Protein AF-A0A916XU90-F1 (afdb_monomer_lite)

InterPro domains:
  IPR029058 Alpha/Beta hydrolase fold [G3DSA:3.40.50.1820] (15-75)
  IPR029058 Alpha/Beta hydrolase fold [SSF53474] (28-69)

Secondary structure (DSSP, 8-state):
-HHHHHHHHHHHHHHHHHHHHHHHHHHHHH----SEEEEETTEEEEE----SSS-------TT--HHHHHHTSHHHHT-

Organism: NCBI:txid1776957

Foldseek 3Di:
DVVVVVVVVVVVVVVVVVVVVVVVVVVVVVDDQEADWDADPNDTDRDHDDDDDDDDDDDDDPPDDPVVCVVVCVVVVVD

Sequence (79 aa):
MRRNLVALGVGLIALTAGAVTFRTAQARRQVEPTGRFLTVDGVRLHNAAFGSGEPIVLLQGNGSLIQEFLSSGLVHYAM

Radius of gyration: 20.51 Å; chains: 1; bounding box: 44×30×56 Å

Structure (mmCIF, N/CA/C/O backbone):
data_AF-A0A916XU90-F1
#
_entry.id   AF-A0A916XU90-F1
#
loop_
_atom_site.group_PDB
_atom_site.id
_atom_site.type_symbol
_atom_site.label_atom_id
_atom_site.label_alt_id
_atom_site.label_comp_id
_atom_site.label_asym_id
_atom_site.label_entity_id
_atom_site.label_seq_id
_atom_site.pdbx_PDB_ins_code
_atom_site.Cartn_x
_atom_site.Cartn_y
_atom_site.Cartn_z
_atom_site.occupancy
_atom_site.B_iso_or_equiv
_atom_site.auth_seq_id
_atom_site.auth_comp_id
_atom_site.auth_asym_id
_atom_site.auth_atom_id
_atom_site.pdbx_PDB_model_num
ATOM 1 N N . MET A 1 1 ? 27.990 6.536 -37.527 1.00 66.00 1 MET A N 1
ATOM 2 C CA . MET A 1 1 ? 27.209 7.540 -36.763 1.00 66.00 1 MET A CA 1
ATOM 3 C C . MET A 1 1 ? 25.926 6.964 -36.145 1.00 66.00 1 MET A C 1
ATOM 5 O O . MET A 1 1 ? 25.848 6.929 -34.927 1.00 66.00 1 MET A O 1
ATOM 9 N N . ARG A 1 2 ? 24.967 6.421 -36.921 1.00 75.56 2 ARG A N 1
ATOM 10 C CA . ARG A 1 2 ? 23.691 5.863 -36.393 1.00 75.56 2 ARG A CA 1
ATOM 11 C C . ARG A 1 2 ? 23.854 4.765 -35.325 1.00 75.56 2 ARG A C 1
ATOM 13 O O . ARG A 1 2 ? 23.136 4.774 -34.336 1.00 75.56 2 ARG A O 1
ATOM 20 N N . ARG A 1 3 ? 24.834 3.865 -35.473 1.00 80.75 3 ARG A N 1
ATOM 21 C CA . ARG A 1 3 ? 25.088 2.768 -34.514 1.00 80.75 3 ARG A CA 1
ATOM 22 C C . ARG A 1 3 ? 25.548 3.259 -33.133 1.00 80.75 3 ARG A C 1
ATOM 24 O O . ARG A 1 3 ? 25.158 2.686 -32.125 1.00 80.75 3 ARG A O 1
ATOM 31 N N . ASN A 1 4 ? 26.306 4.357 -33.089 1.00 83.25 4 ASN A N 1
ATOM 32 C CA . ASN A 1 4 ? 26.777 4.957 -31.837 1.00 83.25 4 ASN A CA 1
ATOM 33 C C . ASN A 1 4 ? 25.637 5.680 -31.111 1.00 83.25 4 ASN A C 1
ATOM 35 O O . ASN A 1 4 ? 25.565 5.616 -29.892 1.00 83.25 4 ASN A O 1
ATOM 39 N N . LEU A 1 5 ? 24.719 6.307 -31.857 1.00 85.31 5 LEU A N 1
ATOM 40 C CA . LEU A 1 5 ? 23.519 6.933 -31.293 1.00 85.31 5 LEU A CA 1
ATOM 41 C C . LEU A 1 5 ? 22.576 5.895 -30.670 1.00 85.31 5 LEU A C 1
ATOM 43 O O . LEU A 1 5 ? 22.065 6.116 -29.578 1.00 85.31 5 LEU A O 1
ATOM 47 N N . VAL A 1 6 ? 22.399 4.739 -31.321 1.00 89.44 6 VAL A N 1
ATOM 48 C CA . VAL A 1 6 ? 21.625 3.621 -30.754 1.00 89.44 6 VAL A CA 1
ATOM 49 C C . VAL A 1 6 ? 22.297 3.075 -29.492 1.00 89.44 6 VAL A C 1
ATOM 51 O O . VAL A 1 6 ? 21.627 2.898 -28.481 1.00 89.44 6 VAL A O 1
ATOM 54 N N . ALA A 1 7 ? 23.617 2.864 -29.515 1.00 90.06 7 ALA A N 1
ATOM 55 C CA . ALA A 1 7 ? 24.356 2.385 -28.345 1.00 90.06 7 ALA A CA 1
ATOM 56 C C . ALA A 1 7 ? 24.277 3.362 -27.155 1.00 90.06 7 ALA A C 1
ATOM 58 O O . ALA A 1 7 ? 24.051 2.935 -26.026 1.00 90.06 7 ALA A O 1
ATOM 59 N 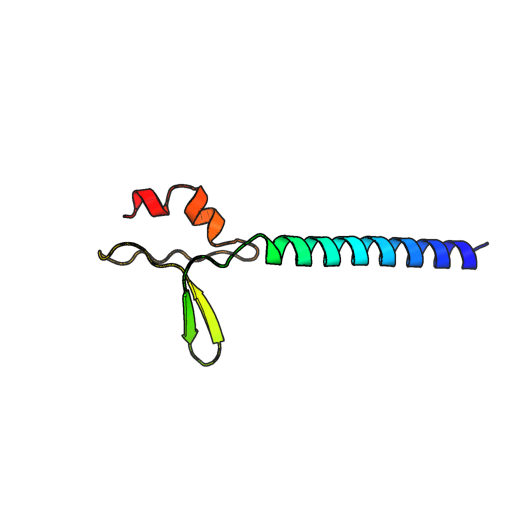N . LEU A 1 8 ? 24.395 4.670 -27.410 1.00 92.38 8 LEU A N 1
ATOM 60 C CA . LEU A 1 8 ? 24.206 5.719 -26.402 1.00 92.38 8 LEU A CA 1
ATOM 61 C C . LEU A 1 8 ? 22.785 5.712 -25.828 1.00 92.38 8 LEU A C 1
ATOM 63 O O . LEU A 1 8 ? 22.620 5.770 -24.611 1.00 92.38 8 LEU A O 1
ATOM 67 N N . GLY A 1 9 ? 21.768 5.595 -26.685 1.00 93.19 9 GLY A N 1
ATOM 68 C CA . GLY A 1 9 ? 20.370 5.521 -26.257 1.00 93.19 9 GLY A CA 1
ATOM 69 C C . GLY A 1 9 ? 20.093 4.316 -25.357 1.00 93.19 9 GLY A C 1
ATOM 70 O O . GLY A 1 9 ? 19.516 4.468 -24.283 1.00 93.19 9 GLY A O 1
ATOM 71 N N . VAL A 1 10 ? 20.570 3.129 -25.744 1.00 95.69 10 VAL A N 1
ATOM 72 C CA . VAL A 1 10 ? 20.450 1.909 -24.926 1.00 95.69 10 VAL A CA 1
ATOM 73 C C . VAL A 1 10 ? 21.197 2.060 -23.599 1.00 95.69 10 VAL A C 1
ATOM 75 O O . VAL A 1 10 ? 20.657 1.701 -22.553 1.00 95.69 10 VAL A O 1
ATOM 78 N N . GLY A 1 11 ? 22.402 2.638 -23.619 1.00 96.19 11 GLY A N 1
ATOM 79 C CA . GLY A 1 11 ? 23.180 2.906 -22.409 1.00 96.19 11 GLY A CA 1
ATOM 80 C C . GLY A 1 11 ? 22.438 3.807 -21.417 1.00 96.19 11 GLY A C 1
ATOM 81 O O . GLY A 1 11 ? 22.367 3.489 -20.233 1.00 96.19 11 GLY A O 1
ATOM 82 N N . LEU A 1 12 ? 21.816 4.889 -21.893 1.00 96.75 12 LEU A N 1
ATOM 83 C CA . LEU A 1 12 ? 21.030 5.801 -21.052 1.00 96.75 12 LEU A CA 1
ATOM 84 C C . LEU A 1 12 ? 19.780 5.132 -20.455 1.00 96.75 12 LEU A C 1
ATOM 86 O O . LEU A 1 12 ? 19.475 5.334 -19.276 1.00 96.75 12 LEU A O 1
ATOM 90 N N . ILE A 1 13 ? 19.075 4.302 -21.229 1.00 97.62 13 ILE A N 1
ATOM 91 C CA . ILE A 1 13 ? 17.916 3.542 -20.728 1.00 97.62 13 ILE A CA 1
ATOM 92 C C . ILE A 1 13 ? 18.356 2.551 -19.643 1.00 97.62 13 ILE A C 1
ATOM 94 O O . ILE A 1 13 ? 17.737 2.481 -18.583 1.00 97.62 13 ILE A O 1
ATOM 98 N N . ALA A 1 14 ? 19.452 1.823 -19.865 1.00 97.19 14 ALA A N 1
ATOM 99 C CA . ALA A 1 14 ? 19.970 0.868 -18.889 1.00 97.19 14 ALA A CA 1
ATOM 100 C C . ALA A 1 14 ? 20.384 1.555 -17.576 1.00 97.19 14 ALA A C 1
ATOM 102 O O . ALA A 1 14 ? 20.052 1.072 -16.493 1.00 97.19 14 ALA A O 1
ATOM 103 N N . LEU A 1 15 ? 21.052 2.711 -17.661 1.00 97.94 15 LEU A N 1
ATOM 104 C CA . LEU A 1 15 ? 21.451 3.492 -16.488 1.00 97.94 15 LEU A CA 1
ATOM 105 C C . LEU A 1 15 ? 20.243 3.988 -15.685 1.00 97.94 15 LEU A C 1
ATOM 107 O O . LEU A 1 15 ? 20.227 3.865 -14.460 1.00 97.94 15 LEU A O 1
ATOM 111 N N . THR A 1 16 ? 19.215 4.515 -16.354 1.00 97.69 16 THR A N 1
ATOM 112 C CA . THR A 1 16 ? 18.011 5.011 -15.668 1.00 97.69 16 THR A CA 1
ATOM 113 C C . THR A 1 16 ? 17.197 3.874 -15.049 1.00 97.69 16 THR A C 1
ATOM 115 O O . THR A 1 16 ? 16.806 3.979 -13.886 1.00 97.69 16 THR A O 1
ATOM 118 N N . ALA A 1 17 ? 17.021 2.751 -15.751 1.00 97.06 17 ALA A N 1
ATOM 119 C CA . ALA A 1 17 ? 16.374 1.560 -15.199 1.00 97.06 17 ALA A CA 1
ATOM 120 C C . ALA A 1 17 ? 17.138 0.998 -13.982 1.00 97.06 17 ALA A C 1
ATOM 122 O O . ALA A 1 17 ? 16.532 0.657 -12.960 1.00 97.06 17 ALA A O 1
ATOM 123 N N . GLY A 1 18 ? 18.473 0.962 -14.049 1.00 98.00 18 GLY A N 1
ATOM 124 C CA . GLY A 1 18 ? 19.327 0.571 -12.926 1.00 98.00 18 GLY A CA 1
ATOM 125 C C . GLY A 1 18 ? 19.174 1.503 -11.719 1.00 98.00 18 GLY A C 1
ATOM 126 O O . GLY A 1 18 ? 19.012 1.045 -10.590 1.00 98.00 18 GLY A O 1
ATOM 127 N N . ALA A 1 19 ? 19.138 2.817 -11.946 1.00 97.81 19 ALA A N 1
ATOM 128 C CA . ALA A 1 19 ? 18.947 3.792 -10.876 1.00 97.81 19 ALA A CA 1
ATOM 129 C C . ALA A 1 19 ? 17.564 3.672 -10.210 1.00 97.81 19 ALA A C 1
ATOM 131 O O . ALA A 1 19 ? 17.468 3.729 -8.983 1.00 97.81 19 ALA A O 1
ATOM 132 N N . VAL A 1 20 ? 16.499 3.476 -10.998 1.00 96.88 20 VAL A N 1
ATOM 133 C CA . VAL A 1 20 ? 15.134 3.282 -10.477 1.00 96.88 20 VAL A CA 1
ATOM 134 C C . VAL A 1 20 ? 15.061 2.018 -9.628 1.00 96.88 20 VAL A C 1
ATOM 136 O O . VAL A 1 20 ? 14.632 2.084 -8.479 1.00 96.88 20 VAL A O 1
ATOM 139 N N . THR A 1 21 ? 15.539 0.883 -10.143 1.00 96.19 21 THR A N 1
ATOM 140 C CA . THR A 1 21 ? 15.501 -0.396 -9.412 1.00 96.19 21 THR A CA 1
ATOM 141 C C . THR A 1 21 ? 16.301 -0.341 -8.112 1.00 96.19 21 THR A C 1
ATOM 143 O O . THR A 1 21 ? 15.806 -0.783 -7.072 1.00 96.19 21 THR A O 1
ATOM 146 N N . PHE A 1 22 ? 17.489 0.271 -8.133 1.00 96.12 22 PHE A N 1
ATOM 147 C CA . PHE A 1 22 ? 18.302 0.487 -6.938 1.00 96.12 22 PHE A CA 1
ATOM 148 C C . PHE A 1 22 ? 17.566 1.332 -5.890 1.00 96.12 22 PHE A C 1
ATOM 150 O O . PHE A 1 22 ? 17.470 0.937 -4.726 1.00 96.12 22 PHE A O 1
ATOM 157 N N . ARG A 1 23 ? 16.979 2.464 -6.301 1.00 94.75 23 ARG A N 1
ATOM 158 C CA . ARG A 1 23 ? 16.226 3.345 -5.395 1.00 94.75 23 ARG A CA 1
ATOM 159 C C . ARG A 1 23 ? 14.982 2.671 -4.828 1.00 94.75 23 ARG A C 1
ATOM 161 O O . ARG A 1 23 ? 14.712 2.813 -3.639 1.00 94.75 23 ARG A O 1
ATOM 168 N N . THR A 1 24 ? 14.254 1.897 -5.631 1.00 91.06 24 THR A N 1
ATOM 169 C CA . THR A 1 24 ? 13.104 1.122 -5.149 1.00 91.06 24 THR A CA 1
ATOM 170 C C . THR A 1 24 ? 13.528 0.072 -4.122 1.00 91.06 24 THR A C 1
ATOM 172 O O . THR A 1 24 ? 12.864 -0.081 -3.098 1.00 91.06 24 THR A O 1
ATOM 175 N N . ALA A 1 25 ? 14.638 -0.634 -4.351 1.00 90.31 25 ALA A N 1
ATOM 176 C CA . ALA A 1 25 ? 15.161 -1.608 -3.395 1.00 90.31 25 ALA A CA 1
ATOM 177 C C . ALA A 1 25 ? 15.595 -0.943 -2.080 1.00 90.31 25 ALA A C 1
ATOM 179 O O . ALA A 1 25 ? 15.306 -1.462 -1.004 1.00 90.31 25 ALA A O 1
ATOM 180 N N . GLN A 1 26 ? 16.242 0.222 -2.161 1.00 93.44 26 GLN A N 1
ATOM 181 C CA . GLN A 1 26 ? 16.617 1.007 -0.990 1.00 93.44 26 GLN A CA 1
ATOM 182 C C . GLN A 1 26 ? 15.384 1.473 -0.202 1.00 93.44 26 GLN A C 1
ATOM 184 O O . GLN A 1 26 ? 15.333 1.270 1.008 1.00 93.44 26 GLN A O 1
ATOM 189 N N . ALA A 1 27 ? 14.366 2.017 -0.875 1.00 87.25 27 ALA A N 1
ATOM 190 C CA . ALA A 1 27 ? 13.128 2.461 -0.234 1.00 87.25 27 ALA A CA 1
ATOM 191 C C . ALA A 1 27 ? 12.394 1.308 0.474 1.00 87.25 27 ALA A C 1
ATOM 193 O O . ALA A 1 27 ? 11.967 1.453 1.616 1.00 87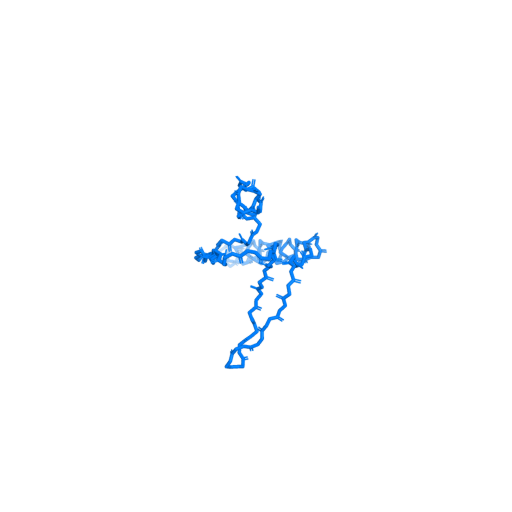.25 27 ALA A O 1
ATOM 194 N N . ARG A 1 28 ? 12.326 0.123 -0.152 1.00 83.50 28 ARG A N 1
ATOM 195 C CA . ARG A 1 28 ? 11.733 -1.081 0.462 1.00 83.50 28 ARG A CA 1
ATOM 196 C C . ARG A 1 28 ? 12.447 -1.533 1.736 1.00 83.50 28 ARG A C 1
ATOM 198 O O . ARG A 1 28 ? 11.816 -2.158 2.574 1.00 83.50 28 ARG A O 1
ATOM 205 N N . ARG A 1 29 ? 13.748 -1.257 1.874 1.00 85.62 29 ARG A N 1
ATOM 206 C CA . ARG A 1 29 ? 14.517 -1.575 3.091 1.00 85.62 29 ARG A CA 1
ATOM 207 C C . ARG A 1 29 ? 14.321 -0.547 4.201 1.00 85.62 29 ARG A C 1
ATOM 209 O O . ARG A 1 29 ? 14.546 -0.872 5.357 1.00 85.62 29 ARG A O 1
ATOM 216 N N . GLN A 1 30 ? 13.964 0.684 3.846 1.00 86.50 30 GLN A N 1
ATOM 217 C CA . GLN A 1 30 ? 13.761 1.775 4.801 1.00 86.50 30 GLN A CA 1
ATOM 218 C C . GLN A 1 30 ? 12.345 1.793 5.383 1.00 86.50 30 GLN A C 1
ATOM 220 O O . GLN A 1 30 ? 12.144 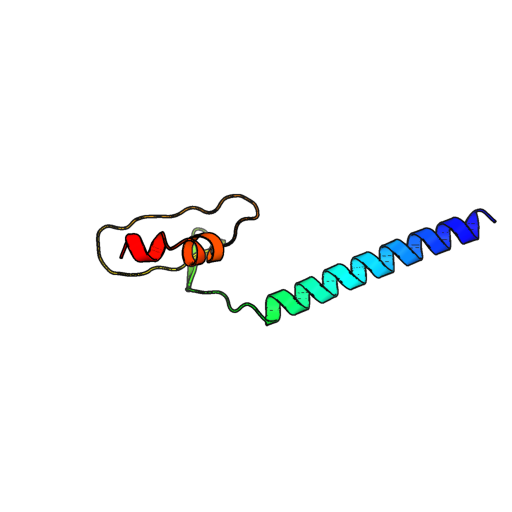2.332 6.466 1.00 86.50 30 GLN A O 1
ATOM 225 N N . VAL A 1 31 ? 11.370 1.225 4.670 1.00 76.06 31 VAL A N 1
ATOM 226 C CA . VAL A 1 31 ? 9.971 1.180 5.099 1.00 76.06 31 VAL A CA 1
ATOM 227 C C . VAL A 1 31 ? 9.640 -0.213 5.616 1.00 76.06 31 VAL A C 1
ATOM 229 O O . VAL A 1 31 ? 9.530 -1.163 4.841 1.00 76.06 31 VAL A O 1
ATOM 232 N N . GLU A 1 32 ? 9.443 -0.326 6.925 1.00 73.00 32 GLU A N 1
ATOM 233 C CA . GLU A 1 32 ? 8.909 -1.543 7.528 1.00 73.00 32 GLU A CA 1
ATOM 234 C C . GLU A 1 32 ? 7.382 -1.614 7.308 1.00 73.00 32 GLU A C 1
ATOM 236 O O . GLU A 1 32 ? 6.690 -0.610 7.514 1.00 73.00 32 GLU A O 1
ATOM 241 N N . PRO A 1 33 ? 6.822 -2.757 6.861 1.00 76.62 33 PRO A N 1
ATOM 242 C CA . PRO A 1 33 ? 5.378 -2.907 6.705 1.00 76.62 33 PRO A CA 1
ATOM 243 C C . PRO A 1 33 ? 4.666 -2.747 8.054 1.00 76.62 33 PRO A C 1
ATOM 245 O O . PRO A 1 33 ? 4.850 -3.550 8.964 1.00 76.62 33 PRO A O 1
ATOM 248 N N . THR A 1 34 ? 3.846 -1.706 8.192 1.00 83.75 34 THR A N 1
ATOM 249 C CA . THR A 1 34 ? 3.047 -1.488 9.403 1.00 83.75 34 THR A CA 1
ATOM 250 C C . THR A 1 34 ? 1.830 -2.407 9.421 1.00 83.75 34 THR A C 1
ATOM 252 O O . THR A 1 34 ? 0.977 -2.304 8.543 1.00 83.75 34 THR A O 1
ATOM 255 N N . GLY A 1 35 ? 1.702 -3.229 10.464 1.00 87.38 35 GLY A N 1
ATOM 256 C CA . GLY A 1 35 ? 0.521 -4.057 10.699 1.00 87.38 35 GLY A CA 1
ATOM 257 C C . GLY A 1 35 ? 0.803 -5.554 10.591 1.00 87.38 35 GLY A C 1
ATOM 258 O O . GLY A 1 35 ? 1.811 -6.049 11.090 1.00 87.38 35 GLY A O 1
ATOM 259 N N . ARG A 1 36 ? -0.139 -6.303 10.014 1.00 90.12 36 ARG A N 1
ATOM 260 C CA . ARG A 1 36 ? -0.121 -7.765 9.906 1.00 90.12 36 ARG A CA 1
ATOM 261 C C . ARG A 1 36 ? -0.441 -8.202 8.482 1.00 90.12 36 ARG A C 1
ATOM 263 O O . ARG A 1 36 ? -1.059 -7.484 7.700 1.00 90.12 36 ARG A O 1
ATOM 270 N N . PHE A 1 37 ? -0.037 -9.421 8.152 1.00 92.56 37 PHE A N 1
ATOM 271 C CA . PHE A 1 37 ? -0.499 -10.094 6.945 1.00 92.56 37 PHE A CA 1
ATOM 272 C C . PHE A 1 37 ? -1.581 -11.106 7.309 1.00 92.56 37 PHE A C 1
ATOM 274 O O . PHE A 1 37 ? -1.433 -11.841 8.284 1.00 92.56 37 PHE A O 1
ATOM 281 N N . LEU A 1 38 ? -2.646 -11.149 6.516 1.00 93.62 38 LEU A N 1
ATOM 282 C CA . LEU A 1 38 ? -3.698 -12.158 6.586 1.00 93.62 38 LEU A CA 1
ATOM 283 C C . LEU A 1 38 ? -3.794 -12.875 5.239 1.00 93.62 38 LEU A C 1
ATOM 285 O O . LEU A 1 38 ? -3.543 -12.270 4.199 1.00 93.62 38 LEU A O 1
ATOM 289 N N . THR A 1 39 ? -4.107 -14.166 5.255 1.00 96.62 39 THR A N 1
ATOM 290 C CA . THR A 1 39 ? -4.276 -14.957 4.031 1.00 96.62 39 THR A CA 1
ATOM 291 C C . THR A 1 39 ? -5.758 -15.211 3.814 1.00 96.62 39 THR A C 1
ATOM 293 O O . THR A 1 39 ? -6.404 -15.792 4.682 1.00 96.62 39 THR A O 1
ATOM 296 N N . VAL A 1 40 ? -6.282 -14.790 2.666 1.00 96.31 40 VAL A N 1
ATOM 297 C CA . VAL A 1 40 ? -7.674 -15.009 2.245 1.00 96.31 40 VAL A CA 1
ATOM 298 C C . VAL A 1 40 ? -7.628 -15.642 0.867 1.00 96.31 40 VAL A C 1
ATOM 300 O O . VAL A 1 40 ? -6.986 -15.098 -0.026 1.00 96.31 40 VAL A O 1
ATOM 303 N N . ASP A 1 41 ? -8.228 -16.822 0.715 1.00 97.25 41 ASP A N 1
ATOM 304 C CA . ASP A 1 41 ? -8.272 -17.566 -0.552 1.00 97.25 41 ASP A CA 1
ATOM 305 C C . ASP A 1 41 ? -6.896 -17.731 -1.230 1.00 97.25 41 ASP A C 1
ATOM 307 O O . ASP A 1 41 ? -6.739 -17.623 -2.443 1.00 97.25 41 ASP A O 1
ATOM 311 N N . GLY A 1 42 ? -5.855 -17.956 -0.421 1.00 96.56 42 GLY A N 1
ATOM 312 C CA . GLY A 1 42 ? -4.470 -18.095 -0.888 1.00 96.56 42 GLY A CA 1
ATOM 313 C C . GLY A 1 42 ? -3.754 -16.775 -1.209 1.00 96.56 42 GLY A C 1
ATOM 314 O O . GLY A 1 42 ? -2.555 -16.788 -1.489 1.00 96.56 42 GLY A O 1
ATOM 315 N N . VAL A 1 43 ? -4.432 -15.629 -1.113 1.00 96.19 43 VAL A N 1
ATOM 316 C CA . 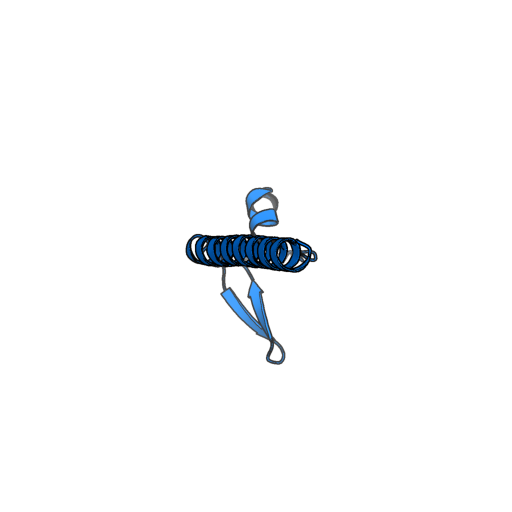VAL A 1 43 ? -3.849 -14.296 -1.306 1.00 96.19 43 VAL A CA 1
ATOM 317 C C . VAL A 1 43 ? -3.403 -13.719 0.031 1.00 96.19 43 VAL A C 1
ATOM 319 O O . VAL A 1 43 ? -4.170 -13.641 0.988 1.00 96.19 43 VAL A O 1
ATOM 322 N N . ARG A 1 44 ? -2.147 -13.274 0.094 1.00 94.12 44 ARG A N 1
ATOM 323 C CA . ARG A 1 44 ? -1.570 -12.644 1.284 1.00 94.12 44 ARG A CA 1
ATOM 324 C C . ARG A 1 44 ? -1.828 -11.133 1.267 1.00 94.12 44 ARG A C 1
ATOM 326 O O . ARG A 1 44 ? -1.161 -10.397 0.543 1.00 94.12 44 ARG A O 1
ATOM 333 N N . LEU A 1 45 ? -2.772 -10.680 2.086 1.00 91.88 45 LEU A N 1
ATOM 334 C CA . LEU A 1 45 ? -3.191 -9.285 2.229 1.00 91.88 45 LEU A CA 1
ATOM 335 C C . LEU A 1 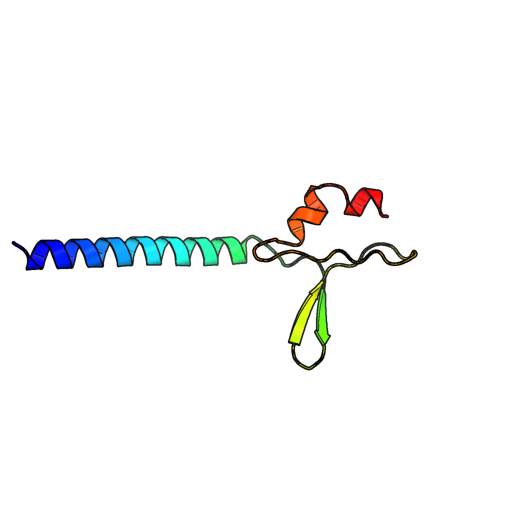45 ? -2.475 -8.602 3.401 1.00 91.88 45 LEU A C 1
ATOM 337 O O . LEU A 1 45 ? -2.444 -9.127 4.512 1.00 91.88 45 LEU A O 1
ATOM 341 N N . HIS A 1 46 ? -1.929 -7.409 3.170 1.00 91.56 46 HIS A N 1
ATOM 342 C CA . HIS A 1 46 ? -1.373 -6.553 4.220 1.00 91.56 46 HIS A CA 1
ATOM 343 C C . HIS A 1 46 ? -2.465 -5.651 4.807 1.00 91.56 46 HIS A C 1
ATOM 345 O O . HIS A 1 46 ? -3.190 -5.010 4.051 1.00 91.56 46 HIS A O 1
ATOM 351 N N . ASN A 1 47 ? -2.580 -5.591 6.132 1.00 92.12 47 ASN A N 1
ATOM 352 C CA . ASN A 1 47 ? -3.560 -4.767 6.840 1.00 92.12 47 ASN A CA 1
ATOM 353 C C . ASN A 1 47 ? -2.963 -4.206 8.136 1.00 92.12 47 ASN A C 1
ATOM 355 O O . ASN A 1 47 ? -2.069 -4.815 8.716 1.00 92.12 47 ASN A O 1
ATOM 359 N N . ALA A 1 48 ? -3.504 -3.097 8.634 1.00 92.12 48 ALA A N 1
ATOM 360 C CA . ALA A 1 48 ? -3.258 -2.628 9.993 1.00 92.12 48 ALA A CA 1
ATOM 361 C C . ALA A 1 48 ? -4.603 -2.390 10.683 1.00 92.12 48 ALA A C 1
ATOM 363 O O . ALA A 1 48 ? -5.506 -1.809 10.085 1.00 92.12 48 ALA A O 1
ATOM 364 N N . ALA A 1 49 ? -4.728 -2.855 11.925 1.00 91.62 49 ALA A N 1
ATOM 365 C CA . ALA A 1 49 ? -5.932 -2.727 12.735 1.00 91.62 49 ALA A CA 1
ATOM 366 C C . ALA A 1 49 ? -5.588 -2.032 14.054 1.00 91.62 49 ALA A C 1
ATOM 368 O O . ALA A 1 49 ? -4.542 -2.307 14.648 1.00 91.62 49 ALA A O 1
ATOM 369 N N . PHE A 1 50 ? -6.475 -1.145 14.497 1.00 90.00 50 PHE A N 1
ATOM 370 C CA . PHE A 1 50 ? -6.302 -0.313 15.683 1.00 90.00 50 PHE A CA 1
ATOM 371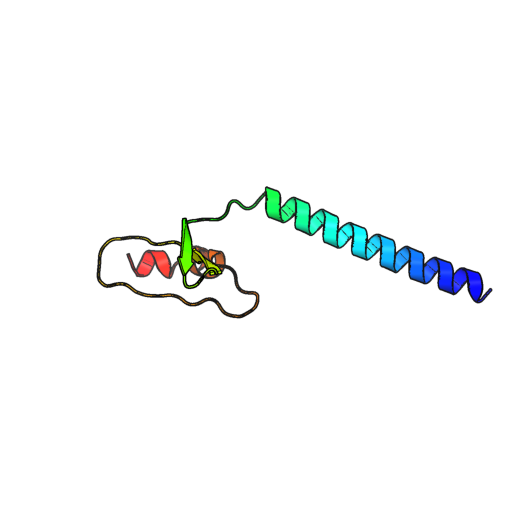 C C . PHE A 1 50 ? -7.617 -0.244 16.467 1.00 90.00 50 PHE A C 1
ATOM 373 O O . PHE A 1 50 ? -8.688 -0.331 15.871 1.00 90.00 50 PHE A O 1
ATOM 380 N N . GLY A 1 51 ? -7.533 -0.063 17.787 1.00 90.50 51 GLY A N 1
ATOM 381 C CA . GLY A 1 51 ? -8.712 0.028 18.654 1.00 90.50 51 GLY A CA 1
ATOM 382 C C . GLY A 1 51 ? -9.490 -1.289 18.794 1.00 90.50 51 GLY A C 1
ATOM 383 O O . GLY A 1 51 ? -9.003 -2.363 18.436 1.00 90.50 51 GLY A O 1
ATOM 384 N N . SER A 1 52 ? -10.692 -1.203 19.370 1.00 89.31 52 SER A N 1
ATOM 385 C CA . SER A 1 52 ? -11.554 -2.363 19.664 1.00 89.31 52 SER A CA 1
ATOM 386 C C . SER A 1 52 ? -13.061 -2.063 19.578 1.00 89.31 52 SER A C 1
ATOM 388 O O . SER A 1 52 ? -13.856 -2.789 20.171 1.00 89.31 52 SER A O 1
ATOM 390 N N . GLY A 1 53 ? -13.447 -0.965 18.917 1.00 89.44 53 GLY A N 1
ATOM 391 C CA . GLY A 1 53 ? -14.843 -0.546 18.734 1.00 89.44 53 GLY A CA 1
ATOM 392 C C . GLY A 1 53 ? -15.489 -1.107 17.461 1.00 89.44 53 GLY A C 1
ATOM 393 O O . GLY A 1 53 ? -15.000 -2.080 16.886 1.00 89.44 53 GLY A O 1
ATOM 394 N N . GLU A 1 54 ? -16.580 -0.474 17.016 1.00 92.31 54 GLU A N 1
ATOM 395 C CA . GLU A 1 54 ? -17.222 -0.792 15.732 1.00 92.31 54 GLU A CA 1
ATOM 396 C C . GLU A 1 54 ? -16.216 -0.601 14.579 1.00 92.31 54 GLU A C 1
ATOM 398 O O . GLU A 1 54 ? -15.599 0.466 14.478 1.00 92.31 54 GLU A O 1
ATOM 403 N N . PRO A 1 55 ? -15.997 -1.611 13.719 1.00 92.88 55 PRO A N 1
ATOM 404 C CA . PRO A 1 55 ? -14.921 -1.563 12.741 1.00 92.88 55 PRO A CA 1
ATOM 405 C C . PRO A 1 55 ? -15.213 -0.590 11.592 1.00 92.88 55 PRO A C 1
ATOM 407 O O . PRO A 1 55 ? -16.215 -0.704 10.889 1.00 92.88 55 PRO A O 1
ATOM 410 N N . ILE A 1 56 ? -14.256 0.300 11.320 1.00 93.31 56 ILE A N 1
ATOM 411 C CA . ILE A 1 56 ? -14.208 1.113 10.099 1.00 93.31 56 ILE A CA 1
ATOM 412 C C . ILE A 1 56 ? -13.143 0.528 9.170 1.00 93.31 56 ILE A C 1
ATOM 414 O O . ILE A 1 56 ? -11.965 0.455 9.520 1.00 93.31 56 ILE A O 1
ATOM 418 N N . VAL A 1 57 ? -13.551 0.118 7.967 1.00 93.44 57 VAL A N 1
ATOM 419 C CA . VAL A 1 57 ? -12.650 -0.471 6.966 1.00 93.44 57 VAL A CA 1
ATOM 420 C C . VAL A 1 57 ? -12.262 0.579 5.932 1.00 93.44 57 VAL A C 1
ATOM 422 O O . VAL A 1 57 ? -13.099 1.056 5.168 1.00 93.44 57 VAL A O 1
ATOM 425 N N . LEU A 1 58 ? -10.973 0.913 5.883 1.00 92.75 58 LEU A N 1
ATOM 426 C CA . LEU A 1 58 ? -10.411 1.850 4.913 1.00 92.75 58 LEU A CA 1
ATOM 427 C C . LEU A 1 58 ? -9.760 1.080 3.764 1.00 92.75 58 LEU A C 1
ATOM 429 O O . LEU A 1 58 ? -8.834 0.296 3.973 1.00 92.75 58 LEU A O 1
ATOM 433 N N . LEU A 1 59 ? -10.242 1.312 2.545 1.00 92.62 59 LEU A N 1
ATOM 434 C CA . LEU A 1 59 ? -9.736 0.664 1.339 1.00 92.62 59 LEU A CA 1
ATOM 435 C C . LEU A 1 59 ? -8.868 1.640 0.547 1.00 92.62 59 LEU A C 1
ATOM 437 O O . LEU A 1 59 ? -9.316 2.712 0.147 1.00 92.62 59 LEU A O 1
ATOM 441 N N . GLN A 1 60 ? -7.619 1.250 0.317 1.00 90.75 60 GLN A N 1
ATOM 442 C CA . GLN A 1 60 ? -6.674 2.009 -0.500 1.00 90.75 60 GLN A CA 1
ATOM 443 C C . GLN A 1 60 ? -6.977 1.848 -1.999 1.00 90.75 60 GLN A C 1
ATOM 445 O O . GLN A 1 60 ? -7.334 0.763 -2.464 1.00 90.75 60 GLN A O 1
ATOM 450 N N . GLY A 1 61 ? -6.806 2.938 -2.751 1.00 90.19 61 GLY A N 1
ATOM 451 C CA . GLY A 1 61 ? -6.884 2.943 -4.211 1.00 90.19 61 GLY A CA 1
ATOM 452 C C . GLY A 1 61 ? -5.617 2.396 -4.878 1.00 90.19 61 GLY A C 1
ATOM 453 O O . GLY A 1 61 ? -4.617 2.091 -4.226 1.00 90.19 61 GLY A O 1
ATOM 454 N N . ASN A 1 62 ? -5.642 2.282 -6.207 1.00 92.12 62 ASN A N 1
ATOM 455 C CA . ASN A 1 62 ? -4.475 1.836 -6.966 1.00 92.12 62 ASN A CA 1
ATOM 456 C C . ASN A 1 62 ? -3.307 2.825 -6.816 1.00 92.12 62 ASN A C 1
ATOM 458 O O . ASN A 1 62 ? -3.463 4.012 -7.086 1.00 92.12 62 ASN A O 1
ATOM 462 N N . GLY A 1 63 ? -2.136 2.322 -6.426 1.00 86.12 63 GLY A N 1
ATOM 463 C CA . GLY A 1 63 ? -0.940 3.134 -6.194 1.00 86.12 63 GLY A CA 1
ATOM 464 C C . GLY A 1 63 ? -0.885 3.838 -4.835 1.00 86.12 63 GLY A C 1
ATOM 465 O O . GLY A 1 63 ? 0.171 4.375 -4.511 1.00 86.12 63 GLY A O 1
ATOM 466 N N . SER A 1 64 ? -1.957 3.793 -4.037 1.00 88.94 64 SER A N 1
ATOM 467 C CA . SER A 1 64 ? -1.949 4.323 -2.670 1.00 88.94 64 SER A CA 1
ATOM 468 C C . SER A 1 64 ? -1.274 3.367 -1.692 1.00 88.94 64 SER A C 1
ATOM 470 O O . SER A 1 64 ? -1.204 2.152 -1.903 1.00 88.94 64 SER A O 1
ATOM 472 N N . LEU A 1 65 ? -0.802 3.937 -0.586 1.00 87.75 65 LEU A N 1
ATOM 473 C CA . LEU A 1 65 ? -0.217 3.211 0.537 1.00 87.75 65 LEU A CA 1
ATOM 474 C C . LEU A 1 65 ? -1.059 3.389 1.802 1.00 87.75 65 LEU A C 1
ATOM 476 O O . LEU A 1 65 ? -1.638 4.449 2.031 1.00 87.75 65 LEU A O 1
ATOM 480 N N . ILE A 1 66 ? -1.032 2.401 2.700 1.00 89.19 66 ILE A N 1
ATOM 481 C CA . ILE A 1 66 ? -1.684 2.495 4.019 1.00 89.19 66 ILE A CA 1
ATOM 482 C C . ILE A 1 66 ? -1.189 3.704 4.839 1.00 89.19 66 ILE A C 1
ATOM 484 O O . ILE A 1 66 ? -1.938 4.282 5.625 1.00 89.19 66 ILE A O 1
ATOM 488 N N . GLN A 1 67 ? 0.054 4.137 4.611 1.00 89.12 67 GLN A N 1
ATOM 489 C CA . GLN A 1 67 ? 0.654 5.322 5.220 1.00 89.12 67 GLN A CA 1
ATOM 490 C C . GLN A 1 67 ? -0.099 6.620 4.899 1.00 89.12 67 GLN A C 1
ATOM 492 O O . GLN A 1 67 ? -0.039 7.550 5.702 1.00 89.12 67 GLN A O 1
ATOM 497 N N . GLU A 1 68 ? -0.824 6.704 3.781 1.00 90.62 68 GLU A N 1
ATOM 498 C CA . GLU A 1 68 ? -1.653 7.875 3.459 1.00 90.62 68 GLU A CA 1
ATOM 499 C C . GLU A 1 68 ? -2.778 8.046 4.488 1.00 90.62 68 GLU A C 1
ATOM 501 O O . GLU A 1 68 ? -2.984 9.142 5.005 1.00 90.62 68 GLU A O 1
ATOM 506 N N . PHE A 1 69 ? -3.432 6.953 4.899 1.00 91.88 69 PHE A N 1
ATOM 507 C CA . PHE A 1 69 ? -4.431 7.006 5.969 1.00 91.88 69 PHE A CA 1
ATOM 508 C C . PHE A 1 69 ? -3.808 7.354 7.322 1.00 91.88 69 PHE A C 1
ATOM 510 O O . PHE A 1 69 ? -4.347 8.194 8.043 1.00 91.88 69 PHE A O 1
ATOM 517 N N . LEU A 1 70 ? -2.657 6.759 7.652 1.00 90.31 70 LEU A N 1
ATOM 518 C CA . LEU A 1 70 ? -1.971 7.012 8.924 1.00 90.31 70 LEU A CA 1
ATOM 519 C C . LEU A 1 70 ? -1.506 8.470 9.051 1.00 90.31 70 LEU A C 1
ATOM 521 O O . LEU A 1 70 ? -1.663 9.075 10.107 1.00 90.31 70 LEU A O 1
ATOM 525 N N . SER A 1 71 ? -0.974 9.045 7.972 1.00 91.06 71 SER A N 1
ATOM 526 C CA . SER A 1 71 ? -0.475 10.428 7.947 1.00 91.06 71 SER A CA 1
ATOM 527 C C . SER A 1 71 ? -1.580 11.481 7.847 1.00 91.06 71 SER A C 1
ATOM 529 O O . SER A 1 71 ? -1.378 12.604 8.298 1.00 91.06 71 SER A O 1
ATOM 531 N N . SER A 1 72 ? -2.759 11.128 7.323 1.00 92.44 72 SER A N 1
ATOM 532 C CA . SER A 1 72 ? -3.907 12.046 7.241 1.00 92.44 72 SER A CA 1
ATOM 533 C C . SER A 1 72 ? -4.530 12.407 8.597 1.00 92.44 72 SER A C 1
ATOM 535 O O . SER A 1 72 ? -5.319 13.344 8.679 1.00 92.44 72 SER A O 1
ATOM 537 N N . GLY A 1 73 ? -4.237 11.640 9.654 1.00 91.81 73 GLY A N 1
ATOM 538 C CA . GLY A 1 73 ? -4.904 11.754 10.954 1.00 91.81 73 GLY A CA 1
ATOM 539 C C . GLY A 1 73 ? -6.275 11.071 11.021 1.00 91.81 73 GLY A C 1
ATOM 540 O O . GLY A 1 73 ? -6.811 10.918 12.113 1.00 91.81 73 GLY A O 1
ATOM 541 N N . LEU A 1 74 ? -6.825 10.583 9.902 1.00 91.38 74 LEU A N 1
ATOM 542 C CA . LEU A 1 74 ? -8.136 9.920 9.860 1.00 91.38 74 LEU A CA 1
ATOM 543 C C . LEU A 1 74 ? -8.212 8.728 10.818 1.00 91.38 74 LEU A C 1
ATOM 545 O O . LEU A 1 74 ? -9.190 8.575 11.541 1.00 91.38 74 LEU A O 1
ATOM 549 N N . VAL A 1 75 ? -7.149 7.922 10.870 1.00 90.94 75 VAL A N 1
ATOM 550 C CA . VAL A 1 75 ? -7.067 6.785 11.795 1.00 90.94 75 VAL A CA 1
ATOM 551 C C . VAL A 1 75 ? -7.100 7.254 13.252 1.00 90.94 75 VAL A C 1
ATOM 553 O O . VAL A 1 75 ? -7.747 6.616 14.067 1.00 90.94 75 VAL A O 1
ATOM 556 N N . HIS A 1 76 ? -6.465 8.383 13.580 1.00 89.81 76 HIS A N 1
ATOM 557 C CA . HIS A 1 76 ? -6.493 8.947 14.932 1.00 89.81 76 HIS A CA 1
ATOM 558 C C . HIS A 1 76 ? -7.882 9.472 15.321 1.00 89.81 76 HIS A C 1
ATOM 560 O O . HIS A 1 76 ? -8.288 9.288 16.458 1.00 89.81 76 HIS A O 1
ATOM 566 N N . TYR A 1 77 ? -8.624 10.074 14.387 1.00 89.06 77 TYR A N 1
ATOM 567 C CA . TYR A 1 77 ? -10.000 10.525 14.636 1.00 89.06 77 TYR A CA 1
ATOM 568 C C . TYR A 1 77 ? -11.008 9.383 14.818 1.00 89.06 77 TYR A C 1
ATOM 570 O O . TYR A 1 77 ? -12.083 9.609 15.366 1.00 89.06 77 TYR A O 1
ATOM 578 N N . ALA A 1 78 ? -10.694 8.193 14.304 1.00 85.19 78 ALA A N 1
ATOM 579 C CA . ALA A 1 78 ? -11.569 7.026 14.325 1.00 85.19 78 ALA A CA 1
ATOM 580 C C . ALA A 1 78 ? -11.316 6.072 15.511 1.00 85.19 78 ALA A C 1
ATOM 582 O O . ALA A 1 78 ? -12.079 5.119 15.672 1.00 85.19 78 ALA A O 1
ATOM 583 N N . MET A 1 79 ? -10.249 6.290 16.292 1.00 79.06 79 MET A N 1
ATOM 584 C CA . MET A 1 79 ? -9.978 5.570 17.547 1.00 79.06 79 MET A CA 1
ATOM 585 C C . MET A 1 79 ? -10.715 6.213 18.718 1.00 79.06 79 MET A C 1
ATOM 587 O O . MET A 1 79 ? -11.157 5.440 19.596 1.00 79.06 79 MET A O 1
#

pLDDT: mean 90.42, std 6.08, range [66.0, 98.0]